Protein AF-A0A9E2NEX9-F1 (afdb_monomer_lite)

Foldseek 3Di:
DVVVVVVVVVVVVCVVCVVVVHDPVVVVVCVVVVVVVVVVVVVVCVVVVNDPCCCCVPVVSVVVVVVVCVVVVVVVVVVVVVVVVVVPDPPDD

Sequence (93 aa):
MSGLLVMLGLGALAAIMSAAGMPLAPVVLGIVMGKIVEQTLMQSLISTQGDLLAFFDRPASMVLGCLTLALWGGVLIKAALRLWVRAAPRQAQ

Radius of gyration: 23.06 Å; chains: 1; bounding box: 63×28×53 Å

Structure (mmCIF, N/CA/C/O backbone):
data_AF-A0A9E2NEX9-F1
#
_entry.id   AF-A0A9E2NEX9-F1
#
loop_
_atom_site.group_PDB
_atom_site.id
_atom_site.type_symbol
_atom_site.label_atom_id
_atom_site.label_alt_id
_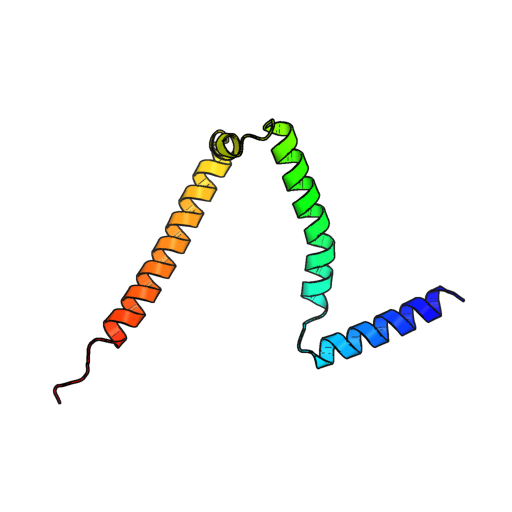atom_site.label_comp_id
_atom_site.label_asym_id
_atom_site.lab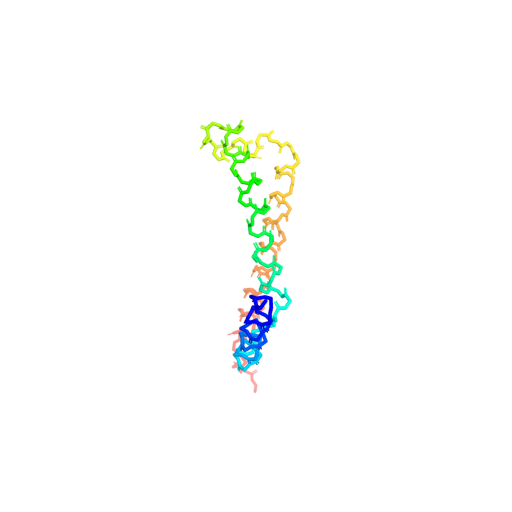el_entity_id
_atom_site.label_seq_id
_atom_site.pdbx_PDB_ins_code
_atom_site.Cartn_x
_atom_site.Cartn_y
_atom_site.Cartn_z
_atom_site.occupancy
_atom_site.B_iso_or_equiv
_atom_site.auth_seq_id
_atom_site.auth_comp_id
_atom_site.auth_asym_id
_atom_site.auth_atom_id
_atom_site.pdbx_PDB_model_num
ATOM 1 N N . MET A 1 1 ? 15.693 -10.023 31.029 1.00 71.50 1 MET A N 1
ATOM 2 C CA . MET A 1 1 ? 14.802 -8.961 31.560 1.00 71.50 1 MET A CA 1
ATOM 3 C C . MET A 1 1 ? 14.239 -8.030 30.478 1.00 71.50 1 MET A C 1
ATOM 5 O O . MET A 1 1 ? 13.111 -7.588 30.633 1.00 71.50 1 MET A O 1
ATOM 9 N N . SER A 1 2 ? 14.937 -7.776 29.362 1.00 88.44 2 SER A N 1
ATOM 10 C CA . SER A 1 2 ? 14.475 -6.882 28.278 1.00 88.44 2 SER A CA 1
ATOM 11 C C . SER A 1 2 ? 13.221 -7.354 27.522 1.00 88.44 2 SER A C 1
ATOM 13 O O . SER A 1 2 ? 12.365 -6.536 27.209 1.00 88.44 2 SER A O 1
ATOM 15 N N . GLY A 1 3 ? 13.058 -8.659 27.273 1.00 90.50 3 GLY A N 1
ATOM 16 C CA . GLY A 1 3 ? 11.894 -9.183 26.536 1.00 90.50 3 GLY A CA 1
ATOM 17 C C . GLY A 1 3 ? 10.542 -8.922 27.216 1.00 90.50 3 GLY A C 1
ATOM 18 O O . GLY A 1 3 ? 9.550 -8.686 26.531 1.00 90.50 3 GLY A O 1
ATOM 19 N N . LEU A 1 4 ? 10.512 -8.886 28.555 1.00 92.94 4 LEU A N 1
ATOM 20 C CA . LEU A 1 4 ? 9.296 -8.592 29.320 1.00 92.94 4 LEU A CA 1
ATOM 21 C C . LEU A 1 4 ? 8.875 -7.129 29.144 1.00 92.94 4 LEU A C 1
ATOM 23 O O . LEU A 1 4 ? 7.711 -6.861 28.882 1.00 92.94 4 LEU A O 1
ATOM 27 N N . LEU A 1 5 ? 9.833 -6.197 29.213 1.00 94.50 5 LEU A N 1
ATOM 28 C CA . LEU A 1 5 ? 9.604 -4.770 28.958 1.00 94.50 5 LEU A CA 1
ATOM 29 C C . LEU A 1 5 ? 9.096 -4.526 27.530 1.00 94.50 5 LEU A C 1
ATOM 31 O O . LEU A 1 5 ? 8.190 -3.721 27.338 1.00 94.50 5 LEU A O 1
ATOM 35 N N . VAL A 1 6 ? 9.627 -5.254 26.541 1.00 93.38 6 VAL A N 1
ATOM 36 C CA . VAL A 1 6 ? 9.170 -5.167 25.143 1.00 93.38 6 VAL A CA 1
ATOM 37 C C . VAL A 1 6 ? 7.744 -5.698 24.987 1.00 93.38 6 VAL A C 1
ATOM 39 O O . VAL A 1 6 ? 6.928 -5.040 24.351 1.00 93.38 6 VAL A O 1
ATOM 42 N N . MET A 1 7 ? 7.409 -6.842 25.591 1.00 93.50 7 MET A N 1
ATOM 43 C CA . MET A 1 7 ? 6.040 -7.377 25.565 1.00 93.50 7 MET A CA 1
ATOM 44 C C . MET A 1 7 ? 5.041 -6.447 26.261 1.00 93.50 7 MET A C 1
ATOM 46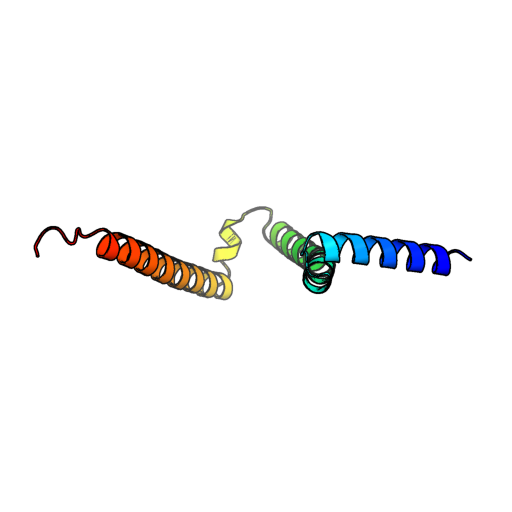 O O . MET A 1 7 ? 3.953 -6.218 25.738 1.00 93.50 7 MET A O 1
ATOM 50 N N . LEU A 1 8 ? 5.425 -5.870 27.403 1.00 94.44 8 LEU A N 1
ATOM 51 C CA . LEU A 1 8 ? 4.592 -4.932 28.158 1.00 94.44 8 LEU A CA 1
ATOM 52 C C . LEU A 1 8 ? 4.382 -3.625 27.372 1.00 94.44 8 LEU A C 1
ATOM 54 O O . LEU A 1 8 ? 3.261 -3.127 27.292 1.00 94.44 8 LEU A O 1
ATOM 58 N N . GLY A 1 9 ? 5.427 -3.128 26.702 1.00 94.69 9 GLY A N 1
ATOM 59 C CA . GLY A 1 9 ? 5.348 -1.978 25.798 1.00 94.69 9 GLY A CA 1
ATOM 60 C C . GLY A 1 9 ? 4.494 -2.236 24.552 1.00 94.69 9 GLY A C 1
ATOM 61 O O . GLY A 1 9 ? 3.644 -1.416 24.214 1.00 94.69 9 GLY A O 1
ATOM 62 N N . LEU A 1 10 ? 4.661 -3.386 23.891 1.00 92.00 10 LEU A N 1
ATOM 63 C CA . LEU A 1 10 ? 3.858 -3.775 22.725 1.00 92.00 10 LEU A CA 1
ATOM 64 C C . LEU A 1 10 ? 2.384 -3.996 23.087 1.00 92.00 10 LEU A C 1
ATOM 66 O O . LEU A 1 10 ? 1.508 -3.598 22.324 1.00 92.00 10 LEU A O 1
ATOM 70 N N . GLY A 1 11 ? 2.101 -4.580 24.254 1.00 91.50 11 GLY A N 1
ATOM 71 C CA . GLY A 1 11 ? 0.740 -4.740 24.767 1.00 91.50 11 GLY A CA 1
ATOM 72 C C . GLY A 1 11 ? 0.060 -3.398 25.046 1.00 91.50 11 GLY A C 1
ATOM 73 O O . GLY A 1 11 ? -1.085 -3.196 24.645 1.00 91.50 11 GLY A O 1
ATOM 74 N N . ALA A 1 12 ? 0.780 -2.449 25.655 1.00 93.50 12 ALA A N 1
ATOM 75 C CA . ALA A 1 12 ? 0.284 -1.088 25.858 1.00 93.50 12 ALA A CA 1
ATOM 76 C C . ALA A 1 12 ? 0.032 -0.361 24.524 1.00 93.50 12 ALA A C 1
ATOM 78 O O . ALA A 1 12 ? -1.013 0.262 24.345 1.00 93.50 12 ALA A O 1
ATOM 79 N N . LEU A 1 13 ? 0.946 -0.495 23.559 1.00 92.00 13 LEU A N 1
ATOM 80 C CA . LEU A 1 13 ? 0.788 0.062 22.215 1.00 92.00 13 LEU A CA 1
ATOM 81 C C . LEU A 1 13 ? -0.453 -0.512 21.509 1.00 92.00 13 LEU A C 1
ATOM 83 O O . LEU A 1 13 ? -1.260 0.238 20.963 1.00 92.00 13 LEU A O 1
ATOM 87 N N . ALA A 1 14 ? -0.646 -1.832 21.572 1.00 88.69 14 ALA A N 1
ATOM 88 C CA . ALA A 1 14 ? -1.809 -2.506 21.003 1.00 88.69 14 ALA A CA 1
ATOM 89 C C . ALA A 1 14 ? -3.124 -2.047 21.658 1.00 88.69 14 ALA A C 1
ATOM 91 O O . ALA A 1 14 ? -4.118 -1.853 20.957 1.00 88.69 14 ALA A O 1
ATOM 92 N N . ALA A 1 15 ? -3.126 -1.810 22.974 1.00 90.00 15 ALA A N 1
ATOM 93 C CA . ALA A 1 15 ? -4.284 -1.276 23.688 1.00 90.00 15 ALA A CA 1
ATOM 94 C C . ALA A 1 15 ? -4.652 0.143 23.215 1.00 90.00 15 ALA A C 1
ATOM 96 O O . ALA A 1 15 ? -5.824 0.420 22.959 1.00 90.00 15 ALA A O 1
ATOM 97 N N . ILE A 1 16 ? -3.660 1.021 23.018 1.00 91.69 16 ILE A N 1
ATOM 98 C CA . ILE A 1 16 ? -3.872 2.378 22.482 1.00 91.69 16 ILE A CA 1
ATOM 99 C C . ILE A 1 16 ? -4.426 2.318 21.054 1.00 91.69 16 ILE A C 1
ATOM 101 O O . ILE A 1 16 ? -5.375 3.026 20.721 1.00 91.69 16 ILE A O 1
ATOM 105 N N . MET A 1 17 ? -3.871 1.451 20.207 1.00 88.12 17 MET A N 1
ATOM 106 C CA . MET A 1 17 ? -4.340 1.290 18.828 1.00 88.12 17 MET A CA 1
ATOM 107 C C . MET A 1 17 ? -5.770 0.753 18.754 1.00 88.12 17 MET A C 1
ATOM 109 O O . MET A 1 17 ? -6.564 1.245 17.952 1.00 88.12 17 MET A O 1
ATOM 113 N N . SER A 1 18 ? -6.118 -0.191 19.633 1.00 85.38 18 SER A N 1
ATOM 114 C CA . SER A 1 18 ? -7.487 -0.693 19.757 1.00 85.38 18 SER A CA 1
ATOM 115 C C . SER A 1 18 ? -8.458 0.411 20.182 1.00 85.38 18 SER A C 1
ATOM 117 O O . SER A 1 18 ? -9.575 0.455 19.672 1.00 85.38 18 SER A O 1
ATOM 119 N N . ALA A 1 19 ? -8.044 1.316 21.075 1.00 86.69 19 ALA A N 1
ATOM 120 C CA . ALA A 1 19 ? -8.854 2.465 21.483 1.00 86.69 19 ALA A CA 1
ATOM 121 C C . ALA A 1 19 ? -9.012 3.508 20.361 1.00 86.69 19 ALA A C 1
ATOM 123 O O . ALA A 1 19 ? -10.059 4.137 20.245 1.00 86.69 19 ALA A O 1
ATOM 124 N N . ALA A 1 20 ? -8.005 3.656 19.495 1.00 85.81 20 ALA A N 1
ATOM 125 C CA . ALA A 1 20 ? -8.053 4.528 18.322 1.00 85.81 20 ALA A CA 1
ATOM 126 C C . ALA A 1 20 ? -8.857 3.942 17.139 1.00 85.81 20 ALA A C 1
ATOM 128 O O . ALA A 1 20 ? -8.938 4.571 16.086 1.00 85.81 20 ALA A O 1
ATOM 129 N N . GLY A 1 21 ? -9.414 2.730 17.272 1.00 86.12 21 GLY A N 1
ATOM 130 C CA . GLY A 1 21 ? -10.117 2.037 16.188 1.00 86.12 21 GLY A CA 1
ATOM 131 C C . GLY A 1 21 ? -9.202 1.591 15.041 1.00 86.12 21 GLY A C 1
ATOM 132 O O . GLY A 1 21 ? -9.690 1.174 13.991 1.00 86.12 21 GLY A O 1
ATOM 133 N N . MET A 1 22 ? -7.880 1.668 15.226 1.00 82.88 22 MET A N 1
ATOM 134 C CA . MET A 1 22 ? -6.901 1.225 14.242 1.00 82.88 22 MET A CA 1
ATOM 135 C C . MET A 1 22 ? -6.680 -0.279 14.399 1.00 82.88 22 MET A C 1
ATOM 137 O O . MET A 1 22 ? -6.179 -0.721 15.438 1.00 82.88 22 MET A O 1
ATOM 141 N N . PRO A 1 23 ? -7.003 -1.096 13.386 1.00 83.31 23 PRO A N 1
ATOM 142 C CA . PRO A 1 23 ? -6.789 -2.523 13.496 1.00 83.31 23 PRO A CA 1
ATOM 143 C C . PRO A 1 23 ? -5.277 -2.801 13.496 1.00 83.31 23 PRO A C 1
ATOM 145 O O . PRO A 1 23 ? -4.539 -2.343 12.625 1.00 83.31 23 PRO A O 1
ATOM 148 N N . LEU A 1 24 ? -4.800 -3.558 14.486 1.00 84.81 24 LEU A N 1
ATOM 149 C CA . LEU A 1 24 ? -3.368 -3.825 14.674 1.00 84.81 24 LEU A CA 1
ATOM 150 C C . LEU A 1 24 ? -2.753 -4.570 13.474 1.00 84.81 24 LEU A C 1
ATOM 152 O O . LEU A 1 24 ? -1.644 -4.263 13.042 1.00 84.81 24 LEU A O 1
ATOM 156 N N . ALA A 1 25 ? -3.499 -5.520 12.904 1.00 86.12 25 ALA A N 1
ATOM 157 C CA . ALA A 1 25 ? -3.065 -6.338 11.773 1.00 86.12 25 ALA A CA 1
ATOM 158 C C . ALA A 1 25 ? -2.650 -5.522 10.522 1.00 86.12 25 ALA A C 1
ATOM 160 O O . ALA A 1 25 ? -1.527 -5.713 10.057 1.00 86.12 25 ALA A O 1
ATOM 161 N N . PRO A 1 26 ? -3.469 -4.598 9.978 1.00 86.88 26 PRO A N 1
ATOM 162 C CA . PRO A 1 26 ? -3.088 -3.780 8.827 1.00 86.88 26 PRO A CA 1
ATOM 163 C C . PRO A 1 26 ? -1.935 -2.815 9.106 1.00 86.88 26 PRO A C 1
ATOM 165 O O . PRO A 1 26 ? -1.188 -2.510 8.184 1.00 86.88 26 PRO A O 1
ATOM 168 N N . VAL A 1 27 ? -1.734 -2.366 10.347 1.00 89.56 27 VAL A N 1
ATOM 169 C CA . VAL A 1 27 ? -0.583 -1.509 10.679 1.00 89.56 27 VAL A CA 1
ATOM 170 C C . VAL A 1 27 ? 0.717 -2.302 10.646 1.00 89.56 27 VAL A C 1
ATOM 172 O O . VAL A 1 27 ? 1.677 -1.875 10.010 1.00 89.56 27 VAL A O 1
ATOM 175 N N . VAL A 1 28 ? 0.744 -3.488 11.259 1.00 88.12 28 VAL A N 1
ATOM 176 C CA . VAL A 1 28 ? 1.912 -4.379 11.181 1.00 88.12 28 VAL A CA 1
ATOM 177 C C . VAL A 1 28 ? 2.167 -4.799 9.733 1.00 88.12 28 VAL A C 1
ATOM 179 O O . VAL A 1 28 ? 3.307 -4.751 9.272 1.00 88.12 28 VAL A O 1
ATOM 182 N N . LEU A 1 29 ? 1.107 -5.142 8.993 1.00 91.81 29 LEU A N 1
ATOM 183 C CA . LEU A 1 29 ? 1.200 -5.445 7.569 1.00 91.81 29 LEU A CA 1
ATOM 184 C C . LEU A 1 29 ? 1.779 -4.258 6.795 1.00 91.81 29 LEU A C 1
ATOM 186 O O . LEU A 1 29 ? 2.686 -4.459 6.003 1.00 91.81 29 LEU A O 1
ATOM 190 N N . GLY A 1 30 ? 1.328 -3.031 7.053 1.00 92.12 30 GLY A N 1
ATOM 191 C CA . GLY A 1 30 ? 1.851 -1.822 6.419 1.00 92.12 30 GLY A CA 1
ATOM 192 C C . GLY A 1 30 ? 3.332 -1.582 6.713 1.00 92.12 30 GLY A C 1
ATOM 193 O O . GLY A 1 30 ? 4.080 -1.249 5.802 1.00 92.12 30 GLY A O 1
ATOM 194 N N . ILE A 1 31 ? 3.785 -1.818 7.948 1.00 91.19 31 ILE A N 1
ATOM 195 C CA . ILE A 1 31 ? 5.200 -1.672 8.330 1.00 91.19 31 ILE A CA 1
ATOM 196 C C . ILE A 1 31 ? 6.075 -2.706 7.606 1.00 91.19 31 ILE A C 1
ATOM 198 O O . ILE A 1 31 ? 7.131 -2.366 7.073 1.00 91.19 31 ILE A O 1
ATOM 202 N N . VAL A 1 32 ? 5.637 -3.967 7.546 1.00 91.38 32 VAL A N 1
ATOM 203 C CA . VAL A 1 32 ? 6.388 -5.038 6.869 1.00 91.38 32 VAL A CA 1
ATOM 204 C C . VAL A 1 32 ? 6.351 -4.864 5.350 1.00 91.38 32 VAL A C 1
ATOM 206 O O . VAL A 1 32 ? 7.388 -4.935 4.691 1.00 91.38 32 VAL A O 1
ATOM 209 N N . MET A 1 33 ? 5.166 -4.604 4.791 1.00 90.12 33 MET A N 1
ATOM 210 C CA . MET A 1 33 ? 4.970 -4.385 3.357 1.00 90.12 33 MET A CA 1
ATOM 211 C C . MET A 1 33 ? 5.654 -3.108 2.886 1.00 90.12 33 MET A C 1
ATOM 213 O O . MET A 1 33 ? 6.167 -3.088 1.775 1.00 90.12 33 MET A O 1
ATOM 217 N N . GLY A 1 34 ? 5.727 -2.072 3.723 1.00 92.12 34 GLY A N 1
ATOM 218 C CA . GLY A 1 34 ? 6.406 -0.820 3.402 1.00 92.12 34 GLY A CA 1
ATOM 219 C C . GLY A 1 34 ? 7.858 -1.050 2.998 1.00 92.12 34 GLY A C 1
ATOM 220 O O . GLY A 1 34 ? 8.281 -0.570 1.951 1.00 92.12 34 GLY A O 1
ATOM 221 N N . LYS A 1 35 ? 8.582 -1.892 3.745 1.00 90.62 35 LYS A N 1
ATOM 222 C CA . LYS A 1 35 ? 9.961 -2.264 3.403 1.00 90.62 35 LYS A CA 1
ATOM 223 C C . LYS A 1 35 ? 10.049 -2.977 2.050 1.00 90.62 35 LYS A C 1
ATOM 225 O O . LYS A 1 35 ? 10.945 -2.701 1.261 1.00 90.62 35 LYS A O 1
ATOM 230 N N . ILE A 1 36 ? 9.119 -3.889 1.772 1.00 92.69 36 ILE A N 1
ATOM 231 C CA . ILE A 1 36 ? 9.083 -4.643 0.509 1.00 92.69 36 ILE A CA 1
ATOM 232 C C . ILE A 1 36 ? 8.793 -3.702 -0.666 1.00 92.69 36 ILE A C 1
ATOM 234 O O . ILE A 1 36 ? 9.445 -3.790 -1.709 1.00 92.69 36 ILE A O 1
ATOM 238 N N . VAL A 1 37 ? 7.844 -2.781 -0.489 1.00 90.62 37 VAL A N 1
ATOM 239 C CA . VAL A 1 37 ? 7.496 -1.762 -1.482 1.00 90.62 37 VAL A CA 1
ATOM 240 C C . VAL A 1 37 ? 8.693 -0.862 -1.746 1.00 90.62 37 VAL A C 1
ATOM 242 O O . VAL A 1 37 ? 9.068 -0.717 -2.901 1.00 90.62 37 VAL A O 1
ATOM 245 N N . GLU A 1 38 ? 9.332 -0.322 -0.709 1.00 91.25 38 GLU A N 1
ATOM 246 C CA . GLU A 1 38 ? 10.510 0.542 -0.830 1.00 91.25 38 GLU A CA 1
ATOM 247 C C . GLU A 1 38 ? 11.650 -0.154 -1.577 1.00 91.25 38 GLU A C 1
ATOM 249 O O . GLU A 1 38 ? 12.201 0.403 -2.525 1.00 91.25 38 GLU A O 1
ATOM 254 N N . GLN A 1 39 ? 11.962 -1.399 -1.208 1.00 91.12 39 GLN A N 1
ATOM 255 C CA . GLN A 1 39 ? 12.998 -2.185 -1.876 1.00 91.12 39 GLN A CA 1
ATOM 256 C C . GLN A 1 39 ? 12.672 -2.421 -3.353 1.00 91.12 39 GLN A C 1
ATOM 258 O O . GLN A 1 39 ? 13.540 -2.248 -4.206 1.00 91.12 39 GLN A O 1
ATOM 263 N N . THR A 1 40 ? 11.420 -2.758 -3.667 1.00 86.25 40 THR A N 1
ATOM 264 C CA . THR A 1 40 ? 10.974 -2.984 -5.049 1.00 86.25 40 THR A CA 1
ATOM 265 C C . THR A 1 40 ? 10.992 -1.682 -5.858 1.00 86.25 40 THR A C 1
ATOM 267 O O . THR A 1 40 ? 11.410 -1.676 -7.017 1.00 86.25 40 THR A O 1
ATOM 270 N N . LEU A 1 41 ? 10.603 -0.560 -5.244 1.00 83.25 41 LEU A N 1
ATOM 271 C CA . LEU A 1 41 ? 10.623 0.764 -5.864 1.00 83.25 41 LEU A CA 1
ATOM 272 C C . LEU A 1 41 ? 12.056 1.201 -6.165 1.00 83.25 41 LEU A C 1
ATOM 274 O O . LEU A 1 41 ? 12.362 1.541 -7.305 1.00 83.25 41 LEU A O 1
ATOM 278 N N . MET A 1 42 ? 12.947 1.121 -5.178 1.00 89.00 42 MET A N 1
ATOM 279 C CA . MET A 1 42 ? 14.365 1.447 -5.328 1.00 89.00 42 MET A CA 1
ATOM 280 C C . MET A 1 42 ? 15.027 0.572 -6.393 1.00 89.00 42 MET A C 1
ATOM 282 O O . MET A 1 42 ? 15.703 1.089 -7.279 1.00 89.00 42 MET A O 1
ATOM 286 N N . GLN A 1 43 ? 14.779 -0.741 -6.370 1.00 84.69 43 GLN A N 1
ATOM 287 C CA . GLN A 1 43 ? 15.277 -1.668 -7.387 1.00 84.69 43 GLN A CA 1
ATOM 288 C C . GLN A 1 43 ? 14.805 -1.275 -8.793 1.00 84.69 43 GLN A C 1
ATOM 290 O O . GLN A 1 43 ? 15.599 -1.283 -9.735 1.00 84.69 43 GLN A O 1
ATOM 295 N N . SER A 1 44 ? 13.531 -0.903 -8.941 1.00 78.50 44 SER A N 1
ATOM 296 C CA . SER A 1 44 ? 12.988 -0.457 -10.225 1.00 78.50 44 SER A CA 1
ATOM 297 C C . SER A 1 44 ? 13.588 0.878 -10.684 1.00 78.50 44 SER A C 1
ATOM 299 O O . SER A 1 44 ? 14.001 0.987 -11.834 1.00 78.50 44 SER A O 1
ATOM 301 N N . LEU A 1 45 ? 13.730 1.865 -9.794 1.00 81.19 45 LEU A N 1
ATOM 302 C CA . LEU A 1 45 ? 14.281 3.190 -10.098 1.00 81.19 45 LEU A CA 1
ATOM 303 C C . LEU A 1 45 ? 15.747 3.116 -10.525 1.00 81.19 45 LEU A C 1
ATOM 305 O O . LEU A 1 45 ? 16.132 3.735 -11.515 1.00 81.19 45 LEU A O 1
ATOM 309 N N . ILE A 1 46 ? 16.547 2.314 -9.818 1.00 82.06 46 ILE A N 1
ATOM 310 C CA . ILE A 1 46 ? 17.953 2.068 -10.153 1.00 82.06 46 ILE A CA 1
ATOM 311 C C . ILE A 1 46 ? 18.055 1.349 -11.501 1.00 82.06 46 ILE A C 1
ATOM 313 O O . ILE A 1 46 ? 18.835 1.759 -12.357 1.00 82.06 46 ILE A O 1
ATOM 317 N N . SER A 1 47 ? 17.226 0.323 -11.732 1.00 73.06 47 SER A N 1
ATOM 318 C CA . SER A 1 47 ? 17.197 -0.393 -13.015 1.00 73.06 47 SER A CA 1
ATOM 319 C C . SER A 1 47 ? 16.788 0.499 -14.189 1.00 73.06 47 SER A C 1
ATOM 321 O O . SER A 1 47 ? 17.101 0.162 -15.330 1.00 73.06 47 SER A O 1
ATOM 323 N N . THR A 1 48 ? 16.090 1.600 -13.921 1.00 71.00 48 THR A N 1
ATOM 324 C CA . THR A 1 48 ? 15.537 2.498 -14.939 1.00 71.00 48 THR A CA 1
ATOM 325 C C . THR A 1 48 ? 16.294 3.829 -15.016 1.00 71.00 48 THR A C 1
ATOM 327 O O . THR A 1 48 ? 15.869 4.746 -15.706 1.00 71.00 48 THR A O 1
ATOM 330 N N . GLN A 1 49 ? 17.434 3.950 -14.317 1.00 69.62 49 GLN A N 1
ATOM 331 C CA . GLN A 1 49 ? 18.287 5.151 -14.312 1.00 69.62 49 GLN A CA 1
ATOM 332 C C . GLN A 1 49 ? 17.515 6.446 -13.982 1.00 69.62 49 GLN A C 1
ATOM 334 O O . GLN A 1 49 ? 17.854 7.527 -14.453 1.00 69.62 49 GLN A O 1
ATOM 339 N N . GLY A 1 50 ? 16.470 6.338 -13.155 1.00 67.56 50 GLY A N 1
ATOM 340 C CA . GLY A 1 50 ? 15.618 7.465 -12.768 1.00 67.56 50 GLY A CA 1
ATOM 341 C C . GLY A 1 50 ? 14.530 7.860 -13.774 1.00 67.56 50 GLY A C 1
ATOM 342 O O . GLY A 1 50 ? 13.788 8.798 -13.490 1.00 67.56 50 GLY A O 1
ATOM 343 N N . ASP A 1 51 ? 14.375 7.157 -14.900 1.00 70.31 51 ASP A N 1
ATOM 344 C CA . ASP A 1 51 ? 13.318 7.454 -15.868 1.00 70.31 51 ASP A CA 1
ATOM 345 C C . ASP A 1 51 ? 12.017 6.705 -15.529 1.00 70.31 51 ASP A C 1
ATOM 347 O O . ASP A 1 51 ? 11.896 5.495 -15.718 1.00 70.31 51 ASP A O 1
ATOM 351 N N . LEU A 1 52 ? 11.006 7.413 -15.016 1.00 65.50 52 LEU A N 1
ATOM 352 C CA . LEU A 1 52 ? 9.706 6.805 -14.701 1.00 65.50 52 LEU A CA 1
ATOM 353 C C . LEU A 1 52 ? 8.980 6.289 -15.958 1.00 65.50 52 LEU A C 1
ATOM 355 O O . LEU A 1 52 ? 8.076 5.459 -15.839 1.00 65.50 52 LEU A O 1
ATOM 359 N N . LEU A 1 53 ? 9.363 6.739 -17.159 1.00 64.06 53 LEU A N 1
ATOM 360 C CA . LEU A 1 53 ? 8.734 6.321 -18.413 1.00 64.06 53 LEU A CA 1
ATOM 361 C C . LEU A 1 53 ? 9.125 4.905 -18.835 1.00 64.06 53 LEU A C 1
ATOM 363 O O . LEU A 1 53 ? 8.319 4.235 -19.479 1.00 64.06 53 LEU A O 1
ATOM 367 N N . ALA A 1 54 ? 10.276 4.378 -18.410 1.00 62.28 54 ALA A N 1
ATOM 368 C CA . ALA A 1 54 ? 10.641 3.004 -18.762 1.00 62.28 54 ALA A CA 1
ATOM 369 C C . ALA A 1 54 ? 9.916 1.927 -17.925 1.00 62.28 54 ALA A C 1
ATOM 371 O O . ALA A 1 54 ? 10.008 0.732 -18.216 1.00 62.28 54 ALA A O 1
ATOM 372 N N . PHE A 1 55 ? 9.057 2.337 -16.983 1.00 61.22 55 PHE A N 1
ATOM 373 C CA . PHE A 1 55 ? 8.000 1.467 -16.459 1.00 61.22 55 PHE A CA 1
ATOM 374 C C . PHE A 1 55 ? 6.969 1.096 -17.537 1.00 61.22 55 PHE A C 1
ATOM 376 O O . PHE A 1 55 ? 6.426 -0.004 -17.481 1.00 61.22 55 PHE A O 1
ATOM 383 N N . PHE A 1 56 ? 6.717 1.964 -18.526 1.00 62.69 56 PHE A N 1
ATOM 384 C CA . PHE A 1 56 ? 5.825 1.681 -19.661 1.00 62.69 56 PHE A CA 1
ATOM 385 C C . PHE A 1 56 ? 6.501 0.894 -20.788 1.00 62.69 56 PHE A C 1
ATOM 387 O O . PHE A 1 56 ? 5.803 0.294 -21.600 1.00 62.69 56 PHE A O 1
ATOM 394 N N . ASP A 1 57 ? 7.833 0.834 -20.804 1.00 65.19 57 ASP A N 1
ATOM 395 C CA . ASP A 1 57 ? 8.599 0.032 -21.768 1.00 65.19 57 ASP A CA 1
ATOM 396 C C . ASP A 1 57 ? 8.401 -1.480 -21.530 1.00 65.19 57 ASP A C 1
ATOM 398 O O . ASP A 1 57 ? 8.480 -2.310 -22.433 1.00 65.19 57 ASP A O 1
ATOM 402 N N . ARG A 1 58 ? 8.047 -1.857 -20.292 1.00 71.31 58 ARG A N 1
ATOM 403 C CA . ARG A 1 58 ? 7.713 -3.234 -19.913 1.00 71.31 58 ARG A CA 1
ATOM 404 C C . ARG A 1 58 ? 6.273 -3.560 -20.356 1.00 71.31 58 ARG A C 1
ATOM 406 O O . ARG A 1 58 ? 5.329 -3.046 -19.747 1.00 71.31 58 ARG A O 1
ATOM 413 N N . PRO A 1 59 ? 6.052 -4.493 -21.307 1.00 70.25 59 PRO A N 1
ATOM 414 C CA . PRO A 1 59 ? 4.716 -4.786 -21.844 1.00 70.25 59 PRO A CA 1
ATOM 415 C C . PRO A 1 59 ? 3.709 -5.238 -20.772 1.00 70.25 59 PRO A C 1
ATOM 417 O O . PRO A 1 59 ? 2.527 -4.917 -20.856 1.00 70.25 59 PRO A O 1
ATOM 420 N N . ALA A 1 60 ? 4.167 -5.915 -19.713 1.00 77.81 60 ALA A N 1
ATOM 421 C CA . ALA A 1 60 ? 3.315 -6.299 -18.586 1.00 77.81 60 ALA A CA 1
ATOM 422 C C . ALA A 1 60 ? 2.804 -5.088 -17.778 1.00 77.81 60 ALA A C 1
ATOM 424 O O . ALA A 1 60 ? 1.625 -5.029 -17.429 1.00 77.81 60 ALA A O 1
ATOM 425 N N . SER A 1 61 ? 3.667 -4.104 -17.513 1.00 75.62 61 SER A N 1
ATOM 426 C CA . SER A 1 61 ? 3.309 -2.879 -16.788 1.00 75.62 61 SER A CA 1
ATOM 427 C C . SER A 1 61 ? 2.373 -1.993 -17.602 1.00 75.62 61 SER A C 1
ATOM 429 O O . SER A 1 61 ? 1.436 -1.426 -17.047 1.00 75.62 61 SER A O 1
ATOM 431 N N . MET A 1 62 ? 2.573 -1.919 -18.920 1.00 78.81 62 MET A N 1
ATOM 432 C CA . MET A 1 62 ? 1.688 -1.180 -19.821 1.00 78.81 62 MET A CA 1
ATOM 433 C C . MET A 1 62 ? 0.266 -1.761 -19.814 1.00 78.81 62 MET A C 1
ATOM 435 O O . MET A 1 62 ? -0.705 -1.018 -19.659 1.00 78.81 62 MET A O 1
ATOM 439 N N . VAL A 1 63 ? 0.134 -3.091 -19.914 1.00 85.12 63 VAL A N 1
ATOM 440 C CA . VAL A 1 63 ? -1.170 -3.775 -19.869 1.00 85.12 63 VAL A CA 1
ATOM 441 C C . VAL A 1 63 ? -1.847 -3.579 -18.512 1.00 85.12 63 VAL A C 1
ATOM 443 O O . VAL A 1 63 ? -3.017 -3.199 -18.461 1.00 85.12 63 VAL A O 1
ATOM 446 N N . LEU A 1 64 ? -1.119 -3.782 -17.409 1.00 82.38 64 LEU A N 1
ATOM 447 C CA . LEU A 1 64 ? -1.657 -3.600 -16.057 1.00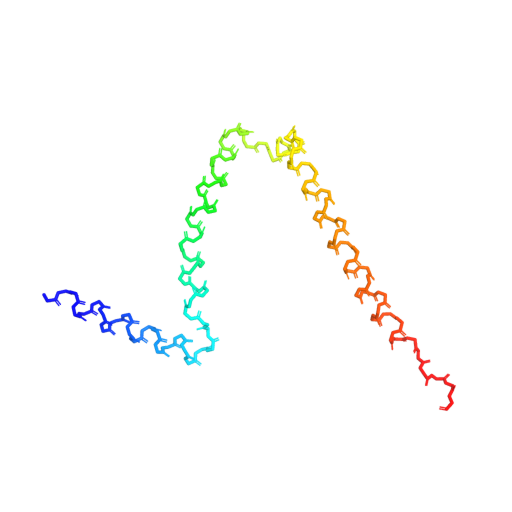 82.38 64 LEU A CA 1
ATOM 448 C C . LEU A 1 64 ? -2.031 -2.139 -15.768 1.00 82.38 64 LEU A C 1
ATOM 450 O O . LEU A 1 64 ? -3.069 -1.883 -15.157 1.00 82.38 64 LEU A O 1
ATOM 454 N N . GLY A 1 65 ? -1.231 -1.179 -16.232 1.00 83.06 65 GLY A N 1
ATOM 455 C CA . GLY A 1 65 ? -1.495 0.252 -16.098 1.00 83.06 65 GLY A CA 1
ATOM 456 C C . GLY A 1 65 ? -2.749 0.685 -16.855 1.00 83.06 65 GLY A C 1
ATOM 457 O O . GLY A 1 65 ? -3.634 1.309 -16.269 1.00 83.06 65 GLY A O 1
ATOM 458 N N . CYS A 1 66 ? -2.883 0.283 -18.124 1.00 86.31 66 CYS A N 1
ATOM 459 C CA . CYS A 1 66 ? -4.098 0.523 -18.910 1.00 86.31 66 CYS A CA 1
ATOM 460 C C . CYS A 1 66 ? -5.334 -0.109 -18.262 1.00 86.31 66 CYS A C 1
ATOM 462 O O . CYS A 1 66 ? -6.369 0.546 -18.146 1.00 86.31 66 CYS A O 1
ATOM 464 N N . LEU A 1 67 ? -5.230 -1.357 -17.796 1.00 88.38 67 LEU A N 1
ATOM 465 C CA . LEU A 1 67 ? -6.333 -2.047 -17.131 1.00 88.38 67 LEU A CA 1
ATOM 466 C C . LEU A 1 67 ? -6.748 -1.335 -15.836 1.00 88.38 67 LEU A C 1
ATOM 468 O O . LEU A 1 67 ? -7.937 -1.148 -15.581 1.00 88.38 67 LEU A O 1
ATOM 472 N N . THR A 1 68 ? -5.773 -0.887 -15.043 1.00 88.12 68 THR A N 1
ATOM 473 C CA . THR A 1 68 ? -6.019 -0.151 -13.796 1.00 88.12 68 THR A CA 1
ATOM 474 C C . THR A 1 68 ? -6.728 1.172 -14.073 1.00 88.12 68 THR A C 1
ATOM 476 O O . THR A 1 68 ? -7.748 1.457 -13.445 1.00 88.12 68 THR A O 1
ATOM 479 N N . LEU A 1 69 ? -6.243 1.948 -15.049 1.00 88.00 69 LEU A N 1
ATOM 480 C CA . LEU A 1 69 ? -6.860 3.212 -15.456 1.00 88.00 69 LEU A CA 1
ATOM 481 C C . LEU A 1 69 ? -8.273 3.010 -16.015 1.00 88.00 69 LEU A C 1
ATOM 483 O O . LEU A 1 69 ? -9.171 3.782 -15.684 1.00 88.00 69 LEU A O 1
ATOM 487 N N . ALA A 1 70 ? -8.503 1.959 -16.805 1.00 89.94 70 ALA A N 1
ATOM 488 C CA . ALA A 1 70 ? -9.822 1.639 -17.345 1.00 89.94 70 ALA A CA 1
ATOM 489 C C . ALA A 1 70 ? -10.830 1.283 -16.239 1.00 89.94 70 ALA A C 1
ATOM 491 O O . ALA A 1 70 ? -11.968 1.758 -16.255 1.00 89.94 70 ALA A O 1
ATOM 492 N N . LEU A 1 71 ? -10.413 0.487 -15.249 1.00 90.25 71 LEU A N 1
ATOM 493 C CA . LEU A 1 71 ? -11.259 0.111 -14.115 1.00 90.25 71 LEU A CA 1
ATOM 494 C C . LEU A 1 71 ? -11.564 1.312 -13.216 1.00 90.25 71 LEU A C 1
ATOM 496 O O . LEU A 1 71 ? -12.729 1.561 -12.904 1.00 90.25 71 LEU A O 1
ATOM 500 N N . TRP A 1 72 ? -10.542 2.083 -12.838 1.00 91.12 72 TRP A N 1
ATOM 501 C CA . TRP A 1 72 ? -10.721 3.284 -12.021 1.00 91.12 72 TRP A CA 1
ATOM 502 C C . TRP A 1 72 ? -11.563 4.336 -12.735 1.00 91.12 72 TRP A C 1
ATOM 504 O O . TRP A 1 72 ? -12.502 4.864 -12.142 1.00 91.12 72 TRP A O 1
ATOM 514 N N . GLY A 1 73 ? -11.291 4.584 -14.017 1.00 90.25 73 GLY A N 1
ATOM 515 C CA . GLY A 1 73 ? -12.078 5.479 -14.858 1.00 90.25 73 GLY A CA 1
ATOM 516 C C . GLY A 1 73 ? -13.535 5.035 -14.942 1.00 90.25 73 GLY A C 1
ATOM 517 O O . GLY A 1 73 ? -14.430 5.829 -14.673 1.00 90.25 73 GLY A O 1
ATOM 518 N N . GLY A 1 74 ? -13.803 3.756 -15.213 1.00 87.62 74 GLY A N 1
ATOM 519 C CA . GLY A 1 74 ? -15.165 3.219 -15.262 1.00 87.62 74 GLY A CA 1
ATOM 520 C C . GLY A 1 74 ? -15.916 3.320 -13.928 1.00 87.62 74 GLY A C 1
ATOM 521 O O . GLY A 1 74 ? -17.103 3.656 -13.911 1.00 87.62 74 GLY A O 1
ATOM 522 N N . VAL A 1 75 ? -15.237 3.074 -12.803 1.00 87.62 75 VAL A N 1
ATOM 523 C CA . VAL A 1 75 ? -15.814 3.210 -11.456 1.00 87.62 75 VAL A CA 1
ATOM 524 C C . VAL A 1 75 ? -16.087 4.673 -11.117 1.00 87.62 75 VAL A C 1
ATOM 526 O O . VAL A 1 75 ? -17.189 4.977 -10.659 1.00 87.62 75 VAL A O 1
ATOM 529 N N . LEU A 1 76 ? -15.141 5.579 -11.377 1.00 87.69 76 LEU A N 1
ATOM 530 C CA . LEU A 1 76 ? -15.286 7.019 -11.148 1.00 87.69 76 LEU A CA 1
ATOM 531 C C . LEU A 1 76 ? -16.370 7.628 -12.033 1.00 87.69 76 LEU A C 1
ATOM 533 O O . LEU A 1 76 ? -17.211 8.360 -11.527 1.00 87.69 76 LEU A O 1
ATOM 537 N N . ILE A 1 77 ? -16.412 7.279 -13.320 1.00 85.69 77 ILE A N 1
ATOM 538 C CA . ILE A 1 77 ? -17.438 7.744 -14.259 1.00 85.69 77 ILE A CA 1
ATOM 539 C C . ILE A 1 77 ? -18.809 7.238 -13.820 1.00 85.69 77 ILE A C 1
ATOM 541 O O . ILE A 1 77 ? -19.739 8.029 -13.719 1.00 85.69 77 ILE A O 1
ATOM 545 N N . LYS A 1 78 ? -18.963 5.953 -13.472 1.00 83.12 78 LYS A N 1
ATOM 546 C CA . LYS A 1 78 ? -20.237 5.453 -12.931 1.00 83.12 78 LYS A CA 1
ATOM 547 C C . LYS A 1 78 ? -20.583 6.086 -11.588 1.00 83.12 78 LYS A C 1
ATOM 549 O O . LYS A 1 78 ? -21.754 6.332 -11.334 1.00 83.12 78 LYS A O 1
ATOM 554 N N . ALA A 1 79 ? -19.623 6.339 -10.703 1.00 82.81 79 ALA A N 1
ATOM 555 C CA . ALA A 1 79 ? -19.875 7.017 -9.433 1.00 82.81 79 ALA A CA 1
ATOM 556 C C . ALA A 1 79 ? -20.327 8.468 -9.658 1.00 82.81 79 ALA A C 1
ATOM 558 O O . ALA A 1 79 ? -21.352 8.864 -9.111 1.00 82.81 79 ALA A O 1
ATOM 559 N N . ALA A 1 80 ? -19.646 9.208 -10.532 1.00 82.88 80 ALA A N 1
ATOM 560 C CA . ALA A 1 80 ? -20.010 10.558 -10.937 1.00 82.88 80 ALA A CA 1
ATOM 561 C C . ALA A 1 80 ? -21.388 10.580 -11.611 1.00 82.88 80 ALA A C 1
ATOM 563 O O . ALA A 1 80 ? -22.262 11.312 -11.167 1.00 82.88 80 ALA A O 1
ATOM 564 N N . LEU A 1 81 ? -21.649 9.707 -12.587 1.00 84.25 81 LEU A N 1
ATOM 565 C CA . LEU A 1 81 ? -22.957 9.577 -13.239 1.00 84.25 81 LEU A CA 1
ATOM 566 C C . LEU A 1 81 ? -24.064 9.206 -12.243 1.00 84.25 81 LEU A C 1
ATOM 568 O O . LEU A 1 81 ? -25.159 9.747 -12.324 1.00 84.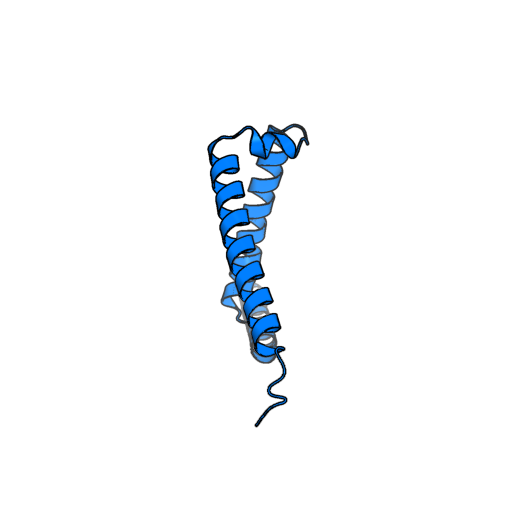25 81 LEU A O 1
ATOM 572 N N . ARG A 1 82 ? -23.799 8.331 -11.264 1.00 77.44 82 ARG A N 1
ATOM 573 C CA . ARG A 1 82 ? -24.769 7.995 -10.205 1.00 77.44 82 ARG A CA 1
ATOM 574 C C . ARG A 1 82 ? -25.070 9.184 -9.294 1.00 77.44 82 ARG A C 1
ATOM 576 O O . ARG A 1 82 ? -26.212 9.328 -8.868 1.00 77.44 82 ARG A O 1
ATOM 583 N N . LEU A 1 83 ? -24.079 10.023 -9.001 1.00 77.06 83 LEU A N 1
ATOM 584 C CA . LEU A 1 83 ? -24.263 11.251 -8.223 1.00 77.06 83 LEU A CA 1
ATOM 585 C C . LEU A 1 83 ? -25.000 12.328 -9.035 1.00 77.06 83 LEU A C 1
ATOM 587 O O . LEU A 1 83 ? -25.894 12.973 -8.501 1.00 77.06 83 LEU A O 1
ATOM 591 N N . TRP A 1 84 ? -24.709 12.453 -10.332 1.00 70.75 84 TRP A N 1
ATOM 592 C CA . TRP A 1 84 ? -25.370 13.393 -11.244 1.00 70.75 84 TRP A CA 1
ATOM 593 C C . TRP A 1 84 ? -26.821 13.006 -11.555 1.00 70.75 84 TRP A C 1
ATOM 595 O O . TRP A 1 84 ? -27.700 13.858 -11.530 1.00 70.75 84 TRP A O 1
ATOM 605 N N . VAL A 1 85 ? -27.112 11.719 -11.766 1.00 70.06 85 VAL A N 1
ATOM 606 C CA . VAL A 1 85 ? -28.486 11.227 -11.974 1.00 70.06 85 VAL A CA 1
ATOM 607 C C . VAL A 1 85 ? -29.317 11.325 -10.689 1.00 70.06 85 VAL A C 1
ATOM 609 O O . VAL A 1 85 ? -30.509 11.598 -10.758 1.00 70.06 85 VAL A O 1
ATOM 612 N N . ARG A 1 86 ? -28.709 11.166 -9.503 1.00 60.47 86 ARG A N 1
ATOM 613 C CA . ARG A 1 86 ? -29.388 11.422 -8.215 1.00 60.47 86 ARG A CA 1
ATOM 614 C C . ARG A 1 86 ? -29.609 12.911 -7.934 1.00 60.47 86 ARG A C 1
ATOM 616 O O . ARG A 1 86 ? -30.507 13.238 -7.167 1.00 60.47 86 ARG A O 1
ATOM 623 N N . ALA A 1 87 ? -28.812 13.783 -8.547 1.00 59.91 87 ALA A N 1
ATOM 624 C CA . ALA A 1 87 ? -28.987 15.231 -8.511 1.00 59.91 87 ALA A CA 1
ATOM 625 C C . ALA A 1 87 ? -29.985 15.748 -9.565 1.00 59.91 87 ALA A C 1
ATOM 627 O O . ALA A 1 87 ? -30.281 16.941 -9.561 1.00 59.91 87 ALA A O 1
ATOM 628 N N . ALA A 1 88 ? -30.532 14.885 -10.436 1.00 55.53 88 ALA A N 1
ATOM 629 C CA . ALA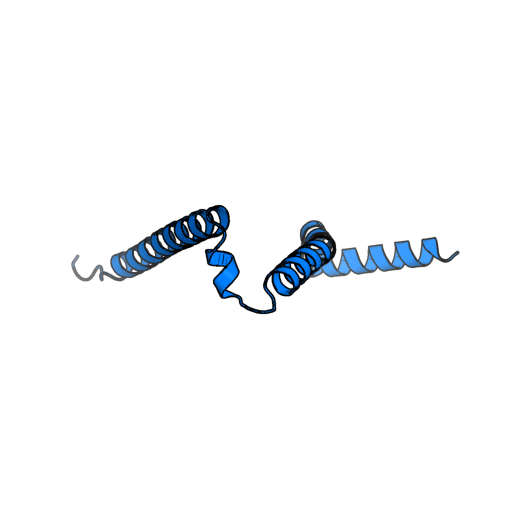 A 1 88 ? -31.668 15.248 -11.276 1.00 55.53 88 ALA A CA 1
ATOM 630 C C . ALA A 1 88 ? -32.877 15.496 -10.352 1.00 55.53 88 ALA A C 1
ATOM 632 O O . ALA A 1 88 ? -33.357 14.564 -9.697 1.00 55.53 88 ALA A O 1
ATOM 633 N N . PRO A 1 89 ? -33.326 16.752 -10.219 1.00 50.16 89 PRO A N 1
ATOM 634 C CA . PRO A 1 89 ? -34.278 17.139 -9.202 1.00 50.16 89 PRO A CA 1
ATOM 635 C C . PRO A 1 89 ? -35.600 16.425 -9.460 1.00 50.16 89 PRO A C 1
ATOM 637 O O . PRO A 1 89 ? -36.197 16.535 -10.528 1.00 50.16 89 PRO A O 1
ATOM 640 N N . ARG A 1 90 ? -36.095 15.742 -8.428 1.00 58.53 90 ARG A N 1
ATOM 641 C CA . ARG A 1 90 ? -37.500 15.350 -8.269 1.00 58.53 90 ARG A CA 1
ATOM 642 C C . ARG A 1 90 ? -38.353 16.612 -8.029 1.00 58.53 90 ARG A C 1
ATOM 644 O O . ARG A 1 90 ? -39.043 16.731 -7.029 1.00 58.53 90 ARG A O 1
ATOM 651 N N . GLN A 1 91 ? -38.245 17.596 -8.920 1.00 58.91 91 GLN A N 1
ATOM 652 C CA . GLN A 1 91 ? -39.146 18.740 -9.026 1.00 58.91 91 GLN A CA 1
ATOM 653 C C . GLN A 1 91 ? -40.139 18.448 -10.151 1.00 58.91 91 GLN A C 1
ATOM 655 O O . GLN A 1 91 ? -40.030 19.016 -11.228 1.00 58.91 91 GLN A O 1
ATOM 660 N N . ALA A 1 92 ? -41.038 17.492 -9.922 1.00 52.06 92 ALA A N 1
ATOM 661 C CA . ALA A 1 92 ? -42.349 17.385 -10.572 1.00 52.06 92 ALA A CA 1
ATOM 662 C C . ALA A 1 92 ? -42.989 16.049 -10.175 1.00 52.06 92 ALA A C 1
ATOM 664 O O . ALA A 1 92 ? -42.989 15.102 -10.961 1.00 52.06 92 ALA A O 1
ATOM 665 N N . GLN A 1 93 ? -43.462 15.967 -8.931 1.00 48.06 93 GLN A N 1
ATOM 666 C CA . GLN A 1 93 ? -44.788 15.454 -8.557 1.00 48.06 93 GLN A CA 1
ATOM 667 C C . GLN A 1 93 ? -44.945 15.512 -7.041 1.00 48.06 93 GLN A C 1
ATOM 669 O O . GLN A 1 93 ? -44.053 14.987 -6.338 1.00 48.06 93 GLN A O 1
#

Secondary structure (DSSP, 8-state):
-HHHHHHHHHHHHHHHHHHTT--HHHHHHHHHHHHHHHHHHHHHHHHTTT-TTHHHHSHHHHHHHHHHHHHHHHHHHHHHHHHHHHTS-----

pLDDT: mean 81.36, std 11.69, range [48.06, 94.69]